Pro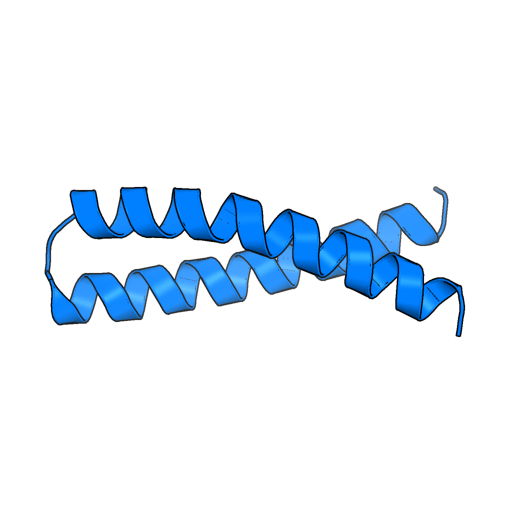tein AF-A0A7J4EDK4-F1 (afdb_monomer)

Secondary structure (DSSP, 8-state):
--HHHHHHHHHHHHHHHHHHHHHHHHHHHHH--HHHHHHHHHHHHHHHHHHHHHHHHHHHH-

Foldseek 3Di:
DPPLVVVLVVVLVVQLVVLLVVLCVVCCVPPVDVVSSVVSSVVVVVVSVVVSVVVSVVVVVD

pLDDT: mean 81.57, std 8.96, range [50.56, 91.31]

Sequence (62 aa):
MKHSLKIGFSFGLTSAIITTLGLMVGLHSGTHSKLVVIGGVLTIAIADAFSDALGIHISEES

Structure (mmCIF, N/CA/C/O backbone):
data_AF-A0A7J4EDK4-F1
#
_entry.id   AF-A0A7J4EDK4-F1
#
loop_
_atom_site.gro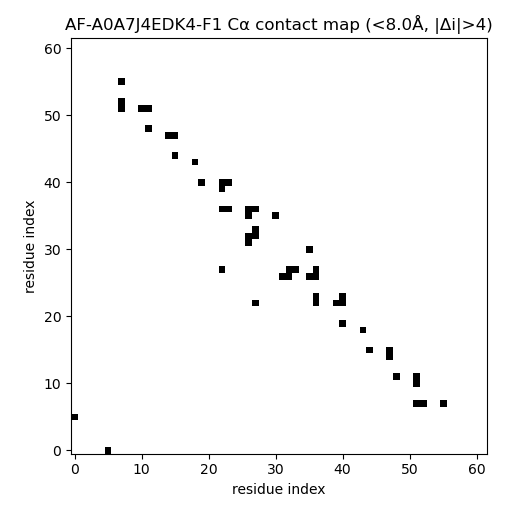up_PDB
_atom_site.id
_atom_site.type_symbol
_atom_site.label_atom_id
_atom_site.label_alt_id
_atom_site.label_comp_id
_atom_site.label_asym_id
_atom_site.label_entity_id
_atom_site.label_seq_id
_atom_site.pdbx_PDB_ins_code
_atom_site.Cartn_x
_atom_site.Cartn_y
_atom_site.Cartn_z
_atom_site.occupancy
_atom_site.B_iso_or_equiv
_atom_site.auth_seq_id
_atom_site.auth_comp_id
_atom_site.auth_asym_id
_atom_site.auth_atom_id
_atom_site.pdbx_PDB_model_num
ATOM 1 N N . MET A 1 1 ? 15.449 -15.423 -15.256 1.00 51.62 1 MET A N 1
ATOM 2 C CA . MET A 1 1 ? 14.282 -14.536 -15.030 1.00 51.62 1 MET A CA 1
ATOM 3 C C . MET A 1 1 ? 14.732 -13.118 -15.345 1.00 51.62 1 MET A C 1
ATOM 5 O O . MET A 1 1 ? 15.803 -12.752 -14.881 1.00 51.62 1 MET A O 1
ATOM 9 N N . LYS A 1 2 ? 14.012 -12.378 -16.200 1.00 66.62 2 LYS A N 1
ATOM 10 C CA . LYS A 1 2 ? 14.408 -11.027 -16.641 1.00 66.62 2 LYS A CA 1
ATOM 11 C C . LYS A 1 2 ? 14.646 -10.129 -15.418 1.00 66.62 2 LYS A C 1
ATOM 13 O O . LYS A 1 2 ? 13.792 -10.084 -14.538 1.00 66.62 2 LYS A O 1
ATOM 18 N N . HIS A 1 3 ? 15.800 -9.471 -15.357 1.00 69.06 3 HIS A N 1
ATOM 19 C CA . HIS A 1 3 ? 16.248 -8.641 -14.232 1.00 69.06 3 HIS A CA 1
ATOM 20 C C . HIS A 1 3 ? 15.179 -7.627 -13.780 1.00 69.06 3 HIS A C 1
ATOM 22 O O . HIS A 1 3 ? 14.879 -7.542 -12.590 1.00 69.06 3 HIS A O 1
ATOM 28 N N . SER A 1 4 ? 14.498 -6.993 -14.738 1.00 68.44 4 SER A N 1
ATOM 29 C CA . SER A 1 4 ? 13.420 -6.019 -14.516 1.00 68.44 4 SER A CA 1
ATOM 30 C C . SER A 1 4 ? 12.226 -6.583 -13.734 1.00 68.44 4 SER A C 1
ATOM 32 O O . SER A 1 4 ? 11.676 -5.905 -12.873 1.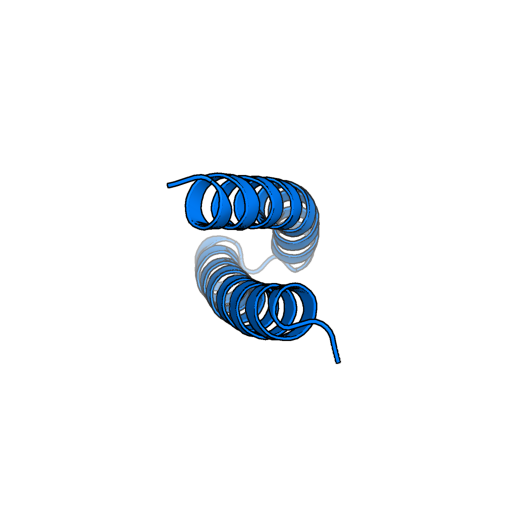00 68.44 4 SER A O 1
ATOM 34 N N . LEU A 1 5 ? 11.859 -7.858 -13.937 1.00 68.88 5 LEU A N 1
ATOM 35 C CA . LEU A 1 5 ? 10.775 -8.488 -13.166 1.00 68.88 5 LEU A CA 1
ATOM 36 C C . LEU A 1 5 ? 11.169 -8.736 -11.707 1.00 68.88 5 LEU A C 1
ATOM 38 O O . LEU A 1 5 ? 10.321 -8.658 -10.826 1.00 68.88 5 LEU A O 1
ATOM 42 N N . LYS A 1 6 ? 12.446 -9.038 -11.437 1.00 76.06 6 LYS A N 1
ATOM 43 C CA . LYS A 1 6 ? 12.929 -9.256 -10.066 1.00 76.06 6 LYS A CA 1
ATOM 44 C C . LYS A 1 6 ? 12.972 -7.939 -9.288 1.00 76.06 6 LYS A C 1
ATOM 46 O O . LYS A 1 6 ? 12.587 -7.919 -8.124 1.00 76.06 6 LYS A O 1
ATOM 51 N N . ILE A 1 7 ? 13.40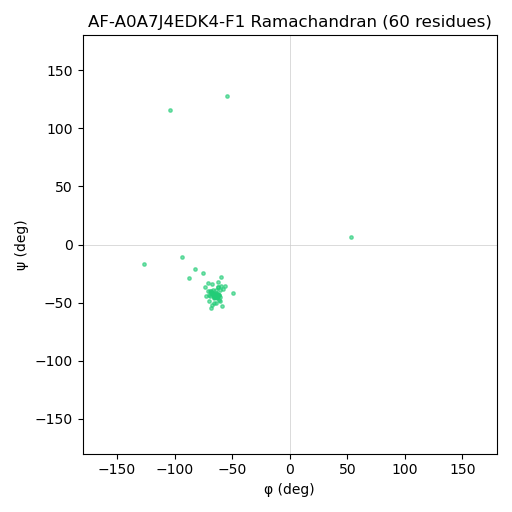4 -6.860 -9.942 1.00 77.88 7 ILE A N 1
ATOM 52 C CA . ILE A 1 7 ? 13.446 -5.519 -9.349 1.00 77.88 7 ILE A CA 1
ATOM 53 C C . ILE A 1 7 ? 12.036 -5.005 -9.094 1.00 77.88 7 ILE A C 1
ATOM 55 O O . ILE A 1 7 ? 11.727 -4.660 -7.957 1.00 77.88 7 ILE A O 1
ATOM 59 N N . GLY A 1 8 ? 11.165 -5.025 -10.107 1.00 80.06 8 GLY A N 1
ATOM 60 C CA . GLY A 1 8 ? 9.807 -4.516 -9.944 1.00 80.06 8 GLY A CA 1
ATOM 61 C C . GLY A 1 8 ? 9.004 -5.287 -8.902 1.00 80.06 8 GLY A C 1
ATOM 62 O O . GLY A 1 8 ? 8.285 -4.686 -8.112 1.00 80.06 8 GLY A O 1
ATOM 63 N N . PHE A 1 9 ? 9.197 -6.606 -8.819 1.00 79.44 9 PHE A N 1
ATOM 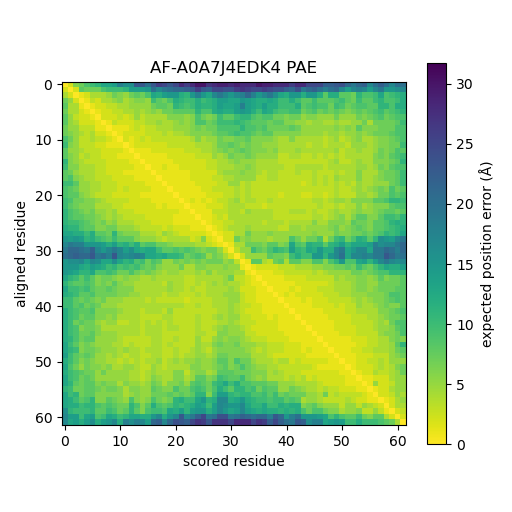64 C CA . PHE A 1 9 ? 8.539 -7.418 -7.800 1.00 79.44 9 PHE A CA 1
ATOM 65 C C . PHE A 1 9 ? 9.064 -7.141 -6.383 1.00 79.44 9 PHE A C 1
ATOM 67 O O . PHE A 1 9 ? 8.268 -7.002 -5.461 1.00 79.44 9 PHE A O 1
ATOM 74 N N . SER A 1 10 ? 10.384 -7.037 -6.183 1.00 81.81 10 SER A N 1
ATOM 75 C CA . SER A 1 10 ? 10.942 -6.712 -4.860 1.00 81.81 10 SER A CA 1
ATOM 76 C C . SER A 1 10 ? 10.598 -5.292 -4.407 1.00 81.81 10 SER A C 1
ATOM 78 O O . SER A 1 10 ? 10.310 -5.092 -3.226 1.00 81.81 10 SER A O 1
ATOM 80 N N . PHE A 1 11 ? 10.612 -4.323 -5.324 1.00 82.88 11 PHE A N 1
ATOM 81 C CA . PHE A 1 11 ? 10.276 -2.933 -5.026 1.00 82.88 11 PHE A CA 1
ATOM 82 C C . PHE A 1 11 ? 8.788 -2.787 -4.700 1.00 82.88 11 PHE A C 1
ATOM 84 O O . PHE A 1 11 ? 8.461 -2.377 -3.590 1.00 82.88 11 PHE A O 1
ATOM 91 N N . GLY A 1 12 ? 7.915 -3.252 -5.602 1.00 85.06 12 GLY A N 1
ATOM 92 C CA . GLY A 1 12 ? 6.463 -3.178 -5.437 1.00 85.06 12 GLY A CA 1
ATOM 93 C C . GLY A 1 12 ? 5.939 -3.955 -4.228 1.00 85.06 12 GLY A C 1
ATOM 94 O O . GLY A 1 12 ? 4.978 -3.555 -3.584 1.00 85.06 12 GLY A O 1
ATOM 95 N N . LEU A 1 13 ? 6.582 -5.070 -3.858 1.00 84.88 13 LEU A N 1
ATOM 96 C CA . LEU A 1 13 ? 6.203 -5.786 -2.638 1.00 84.88 13 LEU A CA 1
ATOM 97 C C . LEU A 1 13 ? 6.564 -4.985 -1.379 1.00 84.88 13 LEU A C 1
ATOM 99 O O . LEU A 1 13 ? 5.803 -4.972 -0.415 1.00 84.88 13 LEU A O 1
ATOM 103 N N . THR A 1 14 ? 7.723 -4.327 -1.376 1.00 88.75 14 THR A N 1
ATOM 104 C CA . THR A 1 14 ? 8.190 -3.562 -0.213 1.00 88.75 14 THR A CA 1
ATOM 105 C C . THR A 1 14 ? 7.386 -2.272 -0.035 1.00 88.75 14 THR A C 1
ATOM 107 O O . THR A 1 14 ? 6.967 -1.984 1.088 1.00 88.75 14 THR A O 1
ATOM 110 N N . SER A 1 15 ? 7.125 -1.531 -1.120 1.00 86.12 15 SER A N 1
ATOM 111 C CA . SER A 1 15 ? 6.278 -0.326 -1.113 1.00 86.12 15 SER A CA 1
ATOM 112 C C . SER A 1 15 ? 4.868 -0.657 -0.627 1.00 86.12 15 SER A C 1
ATOM 114 O O . SER A 1 15 ? 4.428 -0.104 0.381 1.00 86.12 15 SER A O 1
ATOM 116 N N . ALA A 1 16 ? 4.218 -1.655 -1.233 1.00 86.56 16 ALA A N 1
ATOM 117 C CA . ALA A 1 16 ? 2.853 -2.035 -0.896 1.00 86.56 16 ALA A CA 1
ATOM 118 C C . ALA A 1 16 ? 2.701 -2.427 0.583 1.00 86.56 16 ALA A C 1
ATOM 120 O O . ALA A 1 16 ? 1.705 -2.066 1.218 1.00 86.56 16 ALA A O 1
ATOM 121 N N . ILE A 1 17 ? 3.686 -3.127 1.166 1.00 89.44 17 ILE A N 1
ATOM 122 C CA . ILE A 1 17 ? 3.679 -3.483 2.595 1.00 89.44 17 ILE A CA 1
ATOM 123 C C . ILE A 1 17 ? 3.750 -2.226 3.469 1.00 89.44 17 ILE A C 1
ATOM 125 O O . ILE A 1 17 ? 2.933 -2.074 4.380 1.00 89.44 17 ILE A O 1
ATOM 129 N N . ILE A 1 18 ? 4.698 -1.322 3.201 1.00 91.31 18 ILE A N 1
ATOM 130 C CA . ILE A 1 18 ? 4.887 -0.102 4.001 1.00 91.31 18 ILE A CA 1
ATOM 131 C C . ILE A 1 18 ? 3.645 0.787 3.908 1.00 91.31 18 ILE A C 1
ATOM 133 O O . ILE A 1 18 ? 3.130 1.234 4.935 1.00 91.31 18 ILE A O 1
ATOM 137 N N . THR A 1 19 ? 3.120 0.991 2.701 1.00 89.62 19 THR A N 1
ATOM 138 C CA . THR A 1 19 ? 1.961 1.852 2.475 1.00 89.62 19 THR A CA 1
ATOM 139 C C . THR A 1 19 ? 0.696 1.265 3.107 1.00 89.62 19 THR A C 1
ATOM 141 O O . THR A 1 19 ? -0.042 1.982 3.786 1.00 89.62 19 THR A O 1
ATOM 144 N N . THR A 1 20 ? 0.465 -0.048 2.983 1.00 89.00 20 THR A N 1
ATOM 145 C CA . THR A 1 20 ? -0.701 -0.712 3.596 1.00 89.00 20 THR A CA 1
ATOM 146 C C . THR A 1 20 ? -0.634 -0.676 5.121 1.00 89.00 20 THR A C 1
ATOM 148 O O . THR A 1 20 ? -1.641 -0.390 5.768 1.00 89.00 20 THR A O 1
ATOM 151 N N . LEU A 1 21 ? 0.541 -0.924 5.712 1.00 89.88 21 LEU A N 1
ATOM 152 C CA . LEU A 1 21 ? 0.726 -0.842 7.162 1.00 89.88 21 LEU A CA 1
ATOM 153 C C . LEU A 1 21 ? 0.548 0.591 7.672 1.00 89.88 21 LEU A C 1
ATOM 155 O O . LEU A 1 21 ? -0.174 0.802 8.646 1.00 89.88 21 LEU A O 1
ATOM 159 N N . GLY A 1 22 ? 1.147 1.577 6.999 1.00 90.12 22 GLY A N 1
ATOM 160 C CA . GLY A 1 22 ? 1.017 2.990 7.357 1.00 90.12 22 GLY A CA 1
ATOM 161 C C . GLY A 1 22 ? -0.432 3.468 7.294 1.00 90.12 22 GLY A C 1
ATOM 162 O O . GLY A 1 22 ? -0.929 4.092 8.234 1.00 90.12 22 GLY A O 1
ATOM 163 N N . LEU A 1 23 ? -1.145 3.099 6.229 1.00 90.19 23 LEU A N 1
ATOM 164 C CA . LEU A 1 23 ? -2.554 3.425 6.071 1.00 90.19 23 LEU A CA 1
ATOM 165 C C . LEU A 1 23 ? -3.422 2.715 7.118 1.00 90.19 23 LEU A C 1
ATOM 167 O O . LEU A 1 23 ? -4.291 3.343 7.723 1.00 90.19 23 LEU A O 1
ATOM 171 N N . MET A 1 24 ? -3.191 1.421 7.353 1.00 86.06 24 MET A N 1
ATOM 172 C CA . MET A 1 24 ? -3.948 0.660 8.340 1.00 86.06 24 MET A CA 1
ATOM 173 C C . MET A 1 24 ? -3.767 1.263 9.732 1.00 86.06 24 MET A C 1
ATOM 175 O O . MET A 1 24 ? -4.765 1.532 10.387 1.00 86.06 24 MET A O 1
ATOM 179 N N . VAL A 1 25 ? -2.538 1.557 10.166 1.00 88.62 25 VAL A N 1
ATOM 180 C CA . VAL A 1 25 ? -2.279 2.167 11.481 1.00 88.62 25 VAL A CA 1
ATOM 181 C C . VAL A 1 25 ? -2.858 3.583 11.568 1.00 88.62 25 VAL A C 1
ATOM 183 O O . VAL A 1 25 ? -3.509 3.913 12.563 1.00 88.62 25 VAL A O 1
ATOM 186 N N . GLY A 1 26 ? -2.678 4.404 10.528 1.00 88.00 26 GLY A N 1
ATOM 187 C CA . GLY A 1 26 ? -3.148 5.791 10.503 1.00 88.00 26 GLY A CA 1
ATOM 188 C C . GLY A 1 26 ? -4.673 5.907 10.516 1.00 88.00 26 GLY A C 1
ATOM 189 O O . GLY A 1 26 ? -5.246 6.600 11.358 1.00 88.00 26 GLY A O 1
ATOM 190 N N . LEU A 1 27 ? -5.353 5.181 9.624 1.00 84.50 27 LEU A N 1
ATOM 191 C CA . LEU A 1 27 ? -6.814 5.215 9.525 1.00 84.50 27 LEU A CA 1
ATOM 192 C C . LEU A 1 27 ? -7.489 4.479 10.683 1.00 84.50 27 LEU A C 1
ATOM 194 O O . LEU A 1 27 ? -8.531 4.936 11.164 1.00 84.50 27 LEU A O 1
ATOM 198 N N . HIS A 1 28 ? -6.909 3.370 11.154 1.00 81.56 28 HIS A N 1
ATOM 199 C CA . HIS A 1 28 ? -7.454 2.637 12.294 1.00 81.56 28 HIS A CA 1
ATOM 200 C C . HIS A 1 28 ? -7.399 3.473 13.577 1.00 81.56 28 HIS A C 1
ATOM 202 O O . HIS A 1 28 ? -8.406 3.546 14.278 1.00 81.56 28 HIS A O 1
ATOM 208 N N . SER A 1 29 ? -6.287 4.175 13.827 1.00 81.94 29 SER A N 1
ATOM 209 C CA . SER A 1 29 ? -6.143 5.044 15.006 1.00 81.94 29 SER A CA 1
ATOM 210 C C . SER A 1 29 ? -7.066 6.267 14.962 1.00 81.94 29 SER A C 1
ATOM 212 O O . SER A 1 29 ? -7.547 6.701 16.004 1.00 81.94 29 SER A O 1
ATOM 214 N N . GLY A 1 30 ? -7.329 6.826 13.773 1.00 76.06 30 GLY A N 1
ATOM 215 C CA . GLY A 1 30 ? -8.124 8.052 13.627 1.00 76.06 30 GLY A CA 1
ATOM 216 C C . GLY A 1 30 ? -9.639 7.851 13.520 1.00 76.06 30 GLY A C 1
ATOM 217 O O . GLY A 1 30 ? -10.395 8.739 13.902 1.00 76.06 30 GLY A O 1
ATOM 218 N N . THR A 1 31 ? -10.105 6.714 12.991 1.00 72.69 31 THR A N 1
ATOM 219 C CA . THR A 1 31 ? -11.537 6.529 12.669 1.00 72.69 31 THR A CA 1
ATOM 220 C C . THR A 1 31 ? -12.176 5.288 13.283 1.00 72.69 31 THR A C 1
ATOM 222 O O . THR A 1 31 ? -13.402 5.201 13.304 1.00 72.69 31 THR A O 1
ATOM 225 N N . HIS A 1 32 ? -11.386 4.307 13.745 1.00 68.06 32 HIS A N 1
ATOM 226 C CA . HIS A 1 32 ? -11.855 3.001 14.241 1.00 68.06 32 HIS A CA 1
ATOM 227 C C . HIS A 1 32 ? -12.777 2.215 13.272 1.00 68.06 32 HIS A C 1
ATOM 229 O O . HIS A 1 32 ? -13.297 1.151 13.617 1.00 68.06 32 HIS A O 1
ATOM 235 N N . SER A 1 33 ? -12.967 2.703 12.038 1.00 76.31 33 SER A N 1
ATOM 236 C CA . SER A 1 33 ? -13.941 2.197 11.073 1.00 76.31 33 SER A CA 1
ATOM 237 C C . SER A 1 33 ? -13.260 1.362 9.996 1.00 76.31 33 SER A C 1
ATOM 239 O O . SER A 1 33 ? -12.494 1.866 9.173 1.00 76.31 33 SER A O 1
ATOM 241 N N . LYS A 1 34 ? -13.587 0.065 9.958 1.00 78.69 34 LYS A N 1
ATOM 242 C CA . LYS A 1 34 ? -13.062 -0.871 8.948 1.00 78.69 34 LYS A CA 1
ATOM 243 C C . LYS A 1 34 ? -13.418 -0.461 7.515 1.00 78.69 34 LYS A C 1
ATOM 245 O O . LYS A 1 34 ? -12.651 -0.755 6.607 1.00 78.69 34 LYS A O 1
ATOM 250 N N . LEU A 1 35 ? -14.537 0.240 7.311 1.00 82.94 35 LEU A N 1
ATOM 251 C CA . LEU A 1 35 ? -14.954 0.730 5.992 1.00 82.94 35 LEU A CA 1
ATOM 252 C C . LEU A 1 35 ? -13.971 1.758 5.423 1.00 82.94 35 LEU A C 1
ATOM 254 O O . LEU A 1 35 ? -13.619 1.685 4.249 1.00 82.94 35 LEU A O 1
ATOM 258 N N . VAL A 1 36 ? -13.492 2.674 6.268 1.00 85.44 36 VAL A N 1
ATOM 259 C CA . VAL A 1 36 ? -12.521 3.704 5.874 1.00 85.44 36 VAL A CA 1
ATOM 260 C C . VAL A 1 36 ? -11.170 3.066 5.556 1.00 85.44 36 VAL A C 1
ATOM 262 O O . VAL A 1 36 ? -10.548 3.418 4.558 1.00 85.44 36 VAL A O 1
ATOM 265 N N . VAL A 1 37 ? -10.755 2.066 6.341 1.00 85.69 37 VAL A N 1
ATOM 266 C CA . VAL A 1 37 ? -9.530 1.296 6.071 1.00 85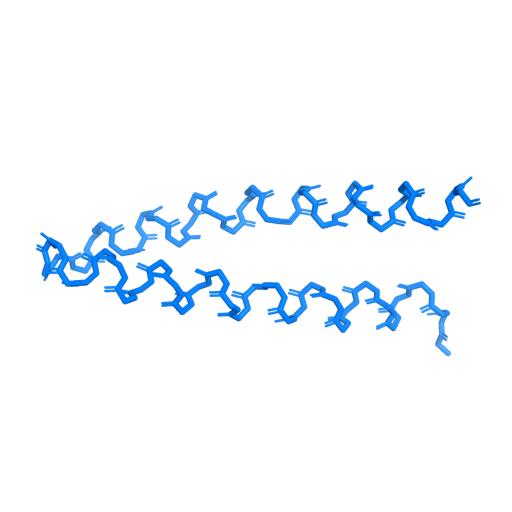.69 37 VAL A CA 1
ATOM 267 C C . VAL A 1 37 ? -9.623 0.570 4.726 1.00 85.69 37 VAL A C 1
ATOM 269 O O . VAL A 1 37 ? -8.714 0.690 3.914 1.00 85.69 37 VAL A O 1
ATOM 272 N N . ILE A 1 38 ? -10.727 -0.131 4.447 1.00 85.62 38 ILE A N 1
ATOM 273 C CA . ILE A 1 38 ? -10.913 -0.857 3.179 1.00 85.62 38 ILE A CA 1
ATOM 274 C C . ILE A 1 38 ? -10.929 0.108 1.984 1.00 85.62 38 ILE A C 1
ATOM 276 O O . ILE A 1 38 ? -10.249 -0.144 0.991 1.00 85.62 38 ILE A O 1
ATOM 280 N N . GLY A 1 39 ? -11.653 1.229 2.086 1.00 89.94 39 GLY A N 1
ATOM 281 C CA . GLY A 1 39 ? -11.694 2.247 1.031 1.00 89.94 39 GLY A CA 1
ATOM 282 C C . GLY A 1 39 ? -10.336 2.911 0.785 1.00 89.94 39 GLY A C 1
ATOM 283 O O . GLY A 1 39 ? -9.947 3.126 -0.365 1.00 89.94 39 GLY A O 1
ATOM 284 N N . GLY A 1 40 ? -9.580 3.176 1.852 1.00 88.06 40 GLY A N 1
ATOM 285 C CA . GLY A 1 40 ? -8.231 3.719 1.750 1.00 88.06 40 GLY A CA 1
ATOM 286 C C . GLY A 1 40 ? -7.254 2.737 1.097 1.00 88.06 40 GLY A C 1
ATOM 287 O O . GLY A 1 40 ? -6.508 3.145 0.211 1.00 88.06 40 GLY A O 1
ATOM 288 N N . VAL A 1 41 ? -7.292 1.448 1.470 1.00 89.38 41 VAL A N 1
ATOM 289 C CA . VAL A 1 41 ? -6.418 0.418 0.874 1.00 89.38 41 VAL A CA 1
ATOM 290 C C . VAL A 1 41 ? -6.700 0.288 -0.621 1.00 89.38 41 VAL A C 1
ATOM 292 O O . VAL A 1 41 ? -5.762 0.254 -1.409 1.00 89.38 41 VAL A O 1
ATOM 295 N N . LEU A 1 42 ? -7.974 0.279 -1.030 1.00 88.31 42 LEU A N 1
ATOM 296 C CA . LEU A 1 42 ? -8.355 0.198 -2.445 1.00 88.31 42 LEU A CA 1
ATOM 297 C C . LEU A 1 42 ? -7.853 1.398 -3.256 1.00 88.31 42 LEU A C 1
ATOM 299 O O . LEU A 1 42 ? -7.329 1.231 -4.354 1.00 88.31 42 LEU A O 1
ATOM 303 N N . THR A 1 43 ? -8.008 2.603 -2.707 1.00 90.94 43 THR A N 1
ATOM 304 C CA . THR A 1 43 ? -7.592 3.845 -3.374 1.00 90.94 43 THR A CA 1
ATOM 305 C C . THR A 1 43 ? -6.076 3.898 -3.534 1.00 90.94 43 THR A C 1
ATOM 307 O O . THR A 1 43 ? -5.568 4.203 -4.613 1.00 90.94 43 THR A O 1
ATOM 310 N N . ILE A 1 44 ? -5.347 3.557 -2.470 1.00 90.44 44 ILE A N 1
ATOM 311 C CA . ILE A 1 44 ? -3.888 3.541 -2.480 1.00 90.44 44 ILE A CA 1
ATOM 312 C C . ILE A 1 44 ? -3.343 2.442 -3.380 1.00 90.44 44 ILE A C 1
ATOM 314 O O . ILE A 1 44 ? -2.407 2.716 -4.111 1.00 90.44 44 ILE A O 1
ATOM 318 N N . ALA A 1 45 ? -3.926 1.242 -3.389 1.00 87.44 45 ALA A N 1
ATOM 319 C CA . ALA A 1 45 ? -3.434 0.149 -4.228 1.00 87.44 45 ALA A CA 1
ATOM 320 C C . ALA A 1 45 ? -3.384 0.532 -5.718 1.00 87.44 45 ALA A C 1
ATOM 322 O O . ALA A 1 45 ? -2.464 0.137 -6.428 1.00 87.44 45 ALA A O 1
ATOM 323 N N . ILE A 1 46 ? -4.347 1.335 -6.187 1.00 87.56 46 ILE A N 1
ATOM 324 C CA . ILE A 1 46 ? -4.351 1.861 -7.557 1.00 87.56 46 ILE A CA 1
ATOM 325 C C . ILE A 1 46 ? -3.236 2.900 -7.736 1.00 87.56 46 ILE A C 1
ATOM 327 O O . ILE A 1 46 ? -2.478 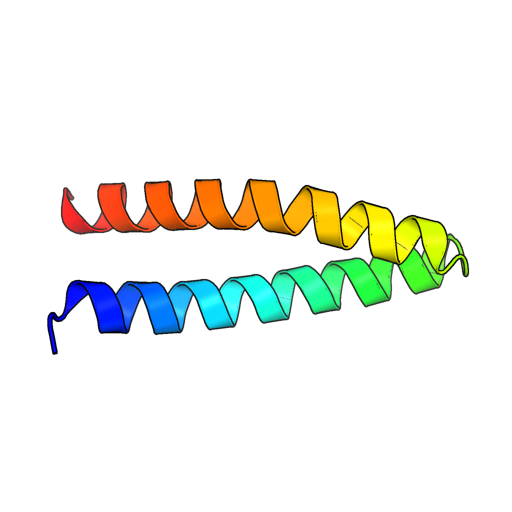2.826 -8.701 1.00 87.56 46 ILE A O 1
ATOM 331 N N . ALA A 1 47 ? -3.129 3.863 -6.819 1.00 89.56 47 ALA A N 1
ATOM 332 C CA . ALA A 1 47 ? -2.132 4.931 -6.899 1.00 89.56 47 ALA A CA 1
ATOM 333 C C . ALA A 1 47 ? -0.684 4.408 -6.814 1.00 89.56 47 ALA A C 1
ATOM 335 O O . ALA A 1 47 ? 0.171 4.833 -7.587 1.00 89.56 47 ALA A O 1
ATOM 336 N N . ASP A 1 48 ? -0.432 3.465 -5.909 1.00 87.75 48 ASP A N 1
ATOM 337 C CA . ASP A 1 48 ? 0.861 2.830 -5.637 1.00 87.75 48 ASP A CA 1
ATOM 338 C C . ASP A 1 48 ? 1.329 2.014 -6.851 1.00 87.75 48 ASP A C 1
ATOM 340 O O . ASP A 1 48 ? 2.433 2.222 -7.343 1.00 87.75 48 ASP A O 1
ATOM 344 N N . ALA A 1 49 ? 0.437 1.217 -7.457 1.00 85.38 49 ALA A N 1
ATOM 345 C CA . ALA A 1 49 ? 0.751 0.459 -8.669 1.00 85.38 49 ALA A CA 1
ATOM 346 C C . ALA A 1 49 ? 1.144 1.354 -9.860 1.00 85.38 49 ALA A C 1
ATOM 348 O O . ALA A 1 49 ? 2.056 1.012 -10.615 1.00 85.38 49 ALA A O 1
ATOM 349 N N . PHE A 1 50 ? 0.481 2.504 -10.035 1.00 87.12 50 PHE A N 1
ATOM 350 C CA . PHE A 1 50 ? 0.864 3.473 -11.066 1.00 87.12 50 PHE A CA 1
ATOM 351 C C . PHE A 1 50 ? 2.186 4.177 -10.740 1.00 87.12 50 PHE A C 1
ATOM 353 O O . PHE A 1 50 ? 3.024 4.331 -11.629 1.00 87.12 50 PHE A O 1
ATOM 360 N N . SER A 1 51 ? 2.383 4.590 -9.486 1.00 85.25 51 SER A N 1
ATOM 361 C CA . SER A 1 51 ? 3.605 5.269 -9.045 1.00 85.25 51 SER A CA 1
ATOM 362 C C . SER A 1 51 ? 4.834 4.366 -9.176 1.00 85.25 51 SER A C 1
ATOM 364 O O . SER A 1 51 ? 5.852 4.796 -9.716 1.00 85.25 51 SER A O 1
ATOM 366 N N . ASP A 1 52 ? 4.732 3.105 -8.756 1.00 84.56 52 ASP A N 1
ATOM 367 C CA . ASP A 1 52 ? 5.830 2.139 -8.819 1.00 84.56 52 ASP A CA 1
ATOM 368 C C . ASP A 1 52 ? 6.182 1.774 -10.261 1.00 84.56 52 ASP A C 1
ATOM 370 O O . ASP A 1 52 ? 7.359 1.730 -10.619 1.00 84.56 52 ASP A O 1
ATOM 374 N N . ALA A 1 53 ? 5.178 1.573 -11.122 1.00 83.62 53 ALA A N 1
ATOM 375 C CA . ALA A 1 53 ? 5.406 1.289 -12.538 1.00 83.62 53 ALA A CA 1
ATOM 376 C C . ALA A 1 53 ? 6.132 2.442 -13.252 1.00 83.62 53 ALA A C 1
ATOM 378 O O . ALA A 1 53 ? 7.071 2.202 -14.014 1.00 83.62 53 ALA A O 1
ATOM 379 N N . LEU A 1 54 ? 5.735 3.691 -12.982 1.00 82.44 54 LEU A N 1
ATOM 380 C CA . LEU A 1 54 ? 6.408 4.874 -13.525 1.00 82.44 54 LEU A CA 1
ATOM 381 C C . LEU A 1 54 ? 7.811 5.056 -12.934 1.00 82.44 54 LEU A C 1
ATOM 383 O O . LEU A 1 54 ? 8.745 5.361 -13.672 1.00 82.44 54 LEU A O 1
AT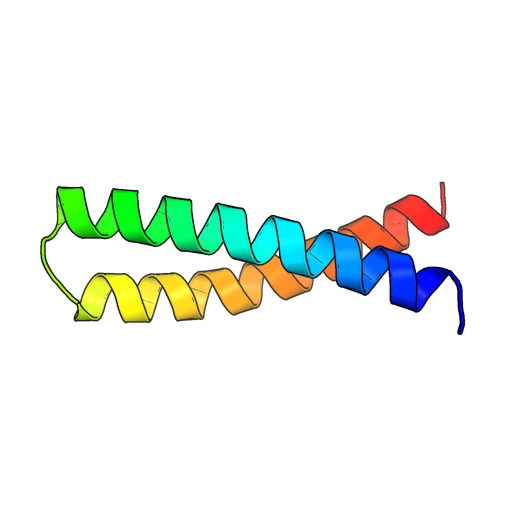OM 387 N N . GLY A 1 55 ? 7.972 4.836 -11.627 1.00 81.38 55 GLY A N 1
ATOM 388 C CA . GLY A 1 55 ? 9.254 4.955 -10.935 1.00 81.38 55 GLY A CA 1
ATOM 389 C C . GLY A 1 55 ? 10.298 3.963 -11.444 1.00 81.38 55 GLY A C 1
ATOM 390 O O . GLY A 1 55 ? 11.444 4.346 -11.681 1.00 81.38 55 GLY A O 1
ATOM 391 N N . ILE A 1 56 ? 9.902 2.708 -11.676 1.00 79.94 56 ILE A N 1
ATOM 392 C CA . ILE A 1 56 ? 10.788 1.676 -12.232 1.00 79.94 56 ILE A CA 1
ATOM 393 C C . ILE A 1 56 ? 11.169 2.012 -13.677 1.00 79.94 56 ILE A C 1
ATOM 395 O O . ILE A 1 56 ? 12.343 1.916 -14.019 1.00 79.94 56 ILE A O 1
ATOM 399 N N . HIS A 1 57 ? 10.218 2.458 -14.505 1.00 78.31 57 HIS A N 1
ATOM 400 C CA . HIS A 1 57 ? 10.499 2.826 -15.896 1.00 78.31 57 HIS A CA 1
ATOM 401 C C . HIS A 1 57 ? 11.463 4.020 -16.001 1.00 78.31 57 HIS A C 1
ATOM 403 O O . HIS A 1 57 ? 12.445 3.945 -16.730 1.00 78.31 57 HIS A O 1
ATOM 409 N N . ILE A 1 58 ? 11.245 5.076 -15.208 1.00 77.50 58 ILE A N 1
ATOM 410 C CA . ILE A 1 58 ? 12.156 6.231 -15.124 1.00 77.50 58 ILE A CA 1
ATOM 411 C C . ILE A 1 58 ? 13.545 5.832 -14.609 1.00 77.50 58 ILE A C 1
ATOM 413 O O . ILE A 1 58 ? 14.545 6.371 -15.077 1.00 77.50 58 ILE A O 1
ATOM 417 N N . SER A 1 59 ? 13.614 4.886 -13.669 1.00 74.00 59 SER A N 1
ATOM 418 C CA . SER A 1 59 ? 14.885 4.406 -13.110 1.00 74.00 59 SER A CA 1
ATOM 419 C C . SER A 1 59 ? 15.651 3.472 -14.051 1.00 74.00 59 SER A C 1
ATOM 421 O O . SER A 1 59 ? 16.859 3.348 -13.903 1.00 74.00 59 SER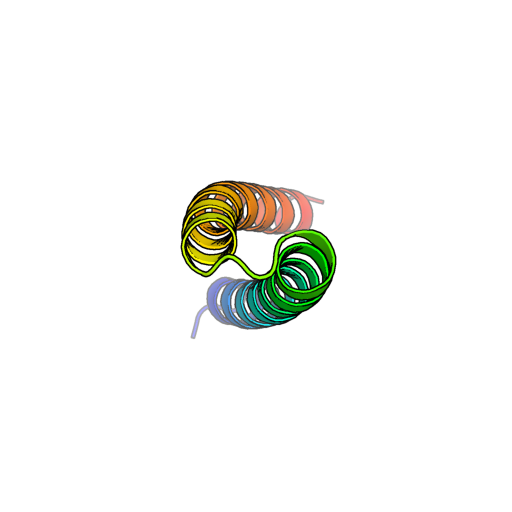 A O 1
ATOM 423 N N . GLU A 1 60 ? 14.977 2.787 -14.981 1.00 70.19 60 GLU A N 1
ATOM 424 C CA . GLU A 1 60 ? 15.635 1.996 -16.034 1.00 70.19 60 GLU A CA 1
ATOM 425 C C . GLU A 1 60 ? 16.075 2.857 -17.232 1.00 70.19 60 GLU A C 1
ATOM 427 O O . GLU A 1 60 ? 16.960 2.436 -17.975 1.00 70.19 60 GLU A O 1
ATOM 432 N N . GLU A 1 61 ? 15.479 4.039 -17.427 1.00 61.66 61 GLU A N 1
ATOM 433 C CA . GLU A 1 61 ? 15.805 4.966 -18.526 1.00 61.66 61 GLU A CA 1
ATOM 434 C C . GLU A 1 61 ? 16.862 6.035 -18.149 1.00 61.66 61 GLU A C 1
ATOM 436 O O . GLU A 1 61 ? 17.378 6.713 -19.037 1.00 61.66 61 GLU A O 1
ATOM 441 N N . SER A 1 62 ? 17.209 6.181 -16.858 1.00 50.56 62 SER A N 1
ATOM 442 C CA . SER A 1 62 ? 18.279 7.075 -16.347 1.00 50.56 62 SER A CA 1
ATOM 443 C C . SER A 1 62 ? 19.590 6.339 -16.079 1.00 50.56 62 SER A C 1
ATOM 445 O O . SER A 1 62 ? 20.655 6.959 -16.299 1.00 50.56 62 SER A O 1
#

Radius of gyration: 14.08 Å; Cα contacts (8 Å, |Δi|>4): 26; chains: 1; bounding box: 33×23×34 Å

Solvent-accessible surface area (backbone atoms only — not comparable to full-atom values): 3517 Å² total; per-residue (Å²): 128,65,66,68,61,57,50,52,51,55,48,51,54,51,50,53,51,52,53,50,50,52,45,44,55,52,40,44,75,74,63,74,40,68,66,58,37,54,53,49,50,57,54,44,55,57,53,49,57,54,50,49,55,51,50,51,52,55,63,74,75,106

Mean predicted aligned error: 6.39 Å